Protein AF-A0A8B6C3E9-F1 (afdb_monomer_lite)

Sequence (114 aa):
SGRCPSDFFHYRELDLCLQFGPRIDASQRNNVLFCPGNELIRIDSQEKKKYIQEITADIEYMYNAPICIQGQNTGSGWKYNDESEMVYFDWAFGEPSGYASFLFMIRHSNYQWQ

InterPro domains:
  IPR016186 C-type lectin-like/link domain superfamily [G3DSA:3.10.100.10] (2-114)
  IPR016187 C-type lectin fold [SSF56436] (3-113)

Secondary structure (DSSP, 8-state):
-PPPPTT-EEETTTTEEE-B-PPPPTTTTT-------SS-B---SHHHHHHHHHHHHHHHHHH--PEEE--EE-SS-EE-TTSPBP----BPTT-S-TT--SEEE-GGGTT-B-

Radius of gyration: 13.51 Å; chains: 1; bounding box: 32×28×40 Å

Foldseek 3Di:
DDDAPPQWDQLPVVRDTWHWFAQDDPVCVVPDPTQPDLPAAEDQDPVVLVVVCVSCVVVCVVGVTWTWHAWADPVVAIAGSVRHGRNDAFAAVPPPDPHRGTWTFGVVSVGHID

Organism: Mytilus galloprovincialis (NCBI:txid29158)

pLDDT: mean 79.05, std 10.77, range [44.19, 94.25]

Structure (mmCIF, N/CA/C/O backbone):
data_AF-A0A8B6C3E9-F1
#
_entry.id   AF-A0A8B6C3E9-F1
#
loop_
_atom_site.group_PDB
_atom_site.id
_atom_site.type_symbol
_atom_site.label_atom_id
_atom_site.label_alt_id
_atom_site.label_comp_id
_atom_site.label_asym_id
_atom_site.label_entity_id
_atom_site.label_seq_id
_atom_site.pdbx_PDB_ins_code
_atom_site.Cartn_x
_atom_site.Cartn_y
_atom_site.Cartn_z
_atom_site.occupancy
_atom_site.B_iso_or_equiv
_atom_site.auth_seq_id
_atom_site.auth_comp_id
_atom_site.auth_asym_id
_atom_site.auth_atom_id
_atom_site.pdbx_PDB_model_num
ATOM 1 N N . SER A 1 1 ? -2.554 -6.796 -25.220 1.00 44.19 1 SER A N 1
ATOM 2 C CA . SER A 1 1 ? -1.508 -6.107 -24.441 1.00 44.19 1 SER A CA 1
ATOM 3 C C . SER A 1 1 ? -2.140 -4.930 -23.720 1.00 44.19 1 SER A C 1
ATOM 5 O O . SER A 1 1 ? -2.416 -3.918 -24.362 1.00 44.19 1 SER A O 1
ATOM 7 N N . GLY A 1 2 ? -2.458 -5.085 -22.434 1.00 54.47 2 GLY A N 1
ATOM 8 C CA . GLY A 1 2 ? -2.972 -3.984 -21.619 1.00 54.47 2 GLY A CA 1
ATOM 9 C C . GLY A 1 2 ? -1.848 -2.988 -21.364 1.00 54.47 2 GLY A C 1
ATOM 10 O O . GLY A 1 2 ? -0.786 -3.373 -20.887 1.00 54.47 2 GLY A O 1
ATOM 11 N N . ARG A 1 3 ? -2.023 -1.728 -21.766 1.00 77.25 3 ARG A N 1
ATOM 12 C CA . ARG A 1 3 ? -1.123 -0.664 -21.312 1.00 77.25 3 ARG A CA 1
ATOM 13 C C . ARG A 1 3 ? -1.576 -0.289 -19.912 1.00 77.25 3 ARG A C 1
ATOM 15 O O . ARG A 1 3 ? -2.752 0.020 -19.740 1.00 77.25 3 ARG A O 1
ATOM 22 N N . CYS A 1 4 ? -0.662 -0.316 -18.949 1.00 79.38 4 CYS A N 1
ATOM 23 C CA . CYS A 1 4 ? -0.939 0.276 -17.652 1.00 79.38 4 CYS A CA 1
ATOM 24 C C . CYS A 1 4 ? -1.280 1.766 -17.807 1.00 79.38 4 CYS A C 1
ATOM 26 O O . CYS A 1 4 ? -0.793 2.399 -18.757 1.00 79.38 4 CYS A O 1
ATOM 28 N N . PRO A 1 5 ? -2.109 2.325 -16.907 1.00 81.81 5 PRO A N 1
ATOM 29 C CA . PRO A 1 5 ? -2.327 3.764 -16.842 1.00 81.81 5 PRO A CA 1
ATOM 30 C C . PRO A 1 5 ? -1.001 4.533 -16.724 1.00 81.81 5 PRO A C 1
ATOM 32 O O . PRO A 1 5 ? 0.035 3.967 -16.362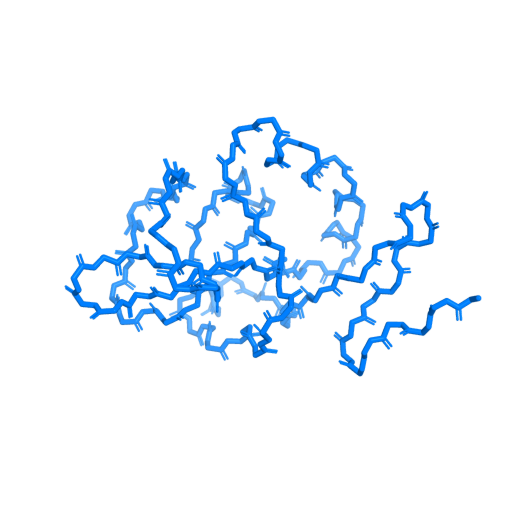 1.00 81.81 5 PRO A O 1
ATOM 35 N N . SER A 1 6 ? -1.030 5.834 -17.034 1.00 74.25 6 SER A N 1
ATOM 36 C CA . SER A 1 6 ? 0.126 6.713 -16.797 1.00 74.25 6 SER A CA 1
ATOM 37 C C . SER A 1 6 ? 0.582 6.589 -15.344 1.00 74.25 6 SER A C 1
ATOM 39 O O . SER A 1 6 ? -0.261 6.517 -14.457 1.00 74.25 6 SER A O 1
ATOM 41 N N . ASP A 1 7 ? 1.898 6.559 -15.122 1.00 76.00 7 ASP A N 1
ATOM 42 C CA . ASP A 1 7 ? 2.538 6.468 -13.798 1.00 76.00 7 ASP A CA 1
ATOM 43 C C . ASP A 1 7 ? 2.449 5.097 -13.099 1.00 76.00 7 ASP A C 1
ATOM 45 O O . ASP A 1 7 ? 2.891 4.944 -11.960 1.00 76.00 7 ASP A O 1
ATOM 49 N N . PHE A 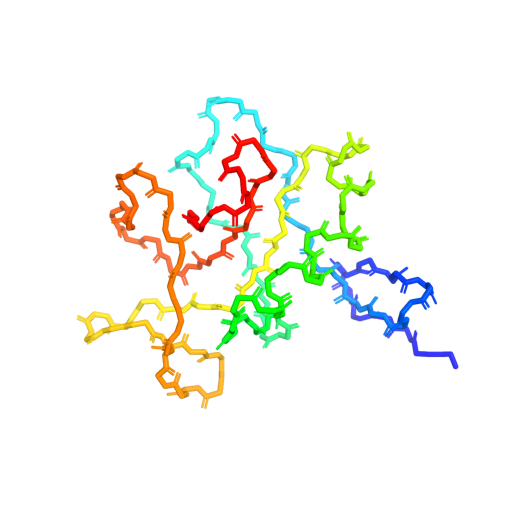1 8 ? 1.970 4.068 -13.807 1.00 78.88 8 PHE A N 1
ATOM 50 C CA . PHE A 1 8 ? 2.009 2.678 -13.354 1.00 78.88 8 PHE A CA 1
ATOM 51 C C . PHE A 1 8 ? 3.081 1.874 -14.100 1.00 78.88 8 PHE A C 1
ATOM 53 O O . PHE A 1 8 ? 3.220 1.934 -15.324 1.00 78.88 8 PHE A O 1
ATOM 60 N N . PHE A 1 9 ? 3.816 1.054 -13.356 1.00 78.94 9 PHE A N 1
ATOM 61 C CA . PHE A 1 9 ? 4.770 0.093 -13.889 1.00 78.94 9 PHE A CA 1
ATOM 62 C C . PHE A 1 9 ? 4.069 -1.230 -14.205 1.00 78.94 9 PHE A C 1
ATOM 64 O O . PHE A 1 9 ? 3.414 -1.816 -13.342 1.00 78.94 9 PHE A O 1
ATOM 71 N N . HIS A 1 10 ? 4.232 -1.727 -15.434 1.00 81.50 10 HIS A N 1
ATOM 72 C CA . HIS A 1 10 ? 3.708 -3.036 -15.824 1.00 81.50 10 HIS A CA 1
ATOM 73 C C . HIS A 1 10 ? 4.643 -4.152 -15.367 1.00 81.50 10 HIS A C 1
ATOM 75 O O . HIS A 1 10 ? 5.695 -4.389 -15.969 1.00 81.50 10 HIS A O 1
ATOM 81 N N . TYR A 1 11 ? 4.235 -4.873 -14.331 1.00 74.81 11 TYR A N 1
ATOM 82 C CA . TYR A 1 11 ? 4.894 -6.094 -13.903 1.00 74.81 11 TYR A CA 1
ATOM 83 C C . TYR A 1 11 ? 4.417 -7.272 -14.759 1.00 74.81 11 TYR A C 1
ATOM 85 O O . TYR A 1 11 ? 3.398 -7.912 -14.491 1.00 74.81 11 TYR A O 1
ATOM 93 N N . ARG A 1 12 ? 5.164 -7.518 -15.842 1.00 73.44 12 ARG A N 1
ATOM 94 C CA . ARG A 1 12 ? 4.790 -8.425 -16.940 1.00 73.44 12 ARG A CA 1
ATOM 95 C C . ARG A 1 12 ? 4.537 -9.866 -16.517 1.00 73.44 12 ARG A C 1
ATOM 97 O O . ARG A 1 12 ? 3.728 -10.527 -17.155 1.00 73.44 12 ARG A O 1
ATOM 104 N N . GLU A 1 13 ? 5.225 -10.349 -15.486 1.00 68.94 13 GLU A N 1
ATOM 105 C CA . GLU A 1 13 ? 5.098 -11.741 -15.034 1.00 68.94 13 GLU A CA 1
ATOM 106 C C . GLU A 1 13 ? 3.693 -12.057 -14.517 1.00 68.94 13 GLU A C 1
ATOM 108 O O . GLU A 1 13 ? 3.228 -13.183 -14.658 1.00 68.94 13 GLU A O 1
ATOM 113 N N . LEU A 1 14 ? 2.997 -11.052 -13.977 1.00 67.19 14 LEU A N 1
ATOM 114 C CA . LEU A 1 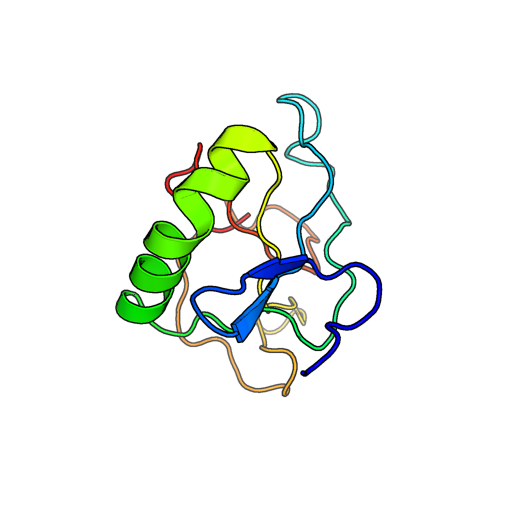14 ? 1.675 -11.209 -13.364 1.00 67.19 14 LEU A CA 1
ATOM 115 C C . LEU A 1 14 ? 0.593 -10.370 -14.039 1.00 67.19 14 LEU A C 1
ATOM 117 O O . LEU A 1 14 ? -0.538 -10.340 -13.567 1.00 67.19 14 LEU A O 1
ATOM 121 N N . ASP A 1 15 ? 0.953 -9.679 -15.120 1.00 75.69 15 ASP A N 1
ATOM 122 C CA . ASP A 1 15 ? 0.096 -8.721 -15.816 1.00 75.69 15 ASP A CA 1
ATOM 123 C C . ASP A 1 15 ? -0.505 -7.656 -14.872 1.00 75.69 15 ASP A C 1
ATOM 125 O O . ASP A 1 15 ? -1.669 -7.280 -14.984 1.00 75.69 15 ASP A O 1
ATOM 129 N N . LEU A 1 16 ? 0.300 -7.174 -13.914 1.00 77.88 16 LEU A N 1
ATOM 130 C CA . LEU A 1 16 ? -0.117 -6.193 -12.905 1.00 77.88 16 LEU A CA 1
ATOM 131 C C . LEU A 1 16 ? 0.408 -4.793 -13.219 1.00 77.88 16 LEU A C 1
ATOM 133 O O . LEU A 1 16 ? 1.544 -4.623 -13.660 1.00 77.88 16 LEU A O 1
ATOM 137 N N . CYS A 1 17 ? -0.400 -3.782 -12.913 1.00 81.19 17 CYS A N 1
ATOM 138 C CA . CYS A 1 17 ? 0.000 -2.382 -12.936 1.00 81.19 17 CYS A CA 1
ATOM 139 C C . CYS A 1 17 ? 0.258 -1.923 -11.503 1.00 81.19 17 CYS A C 1
ATOM 141 O O . CYS A 1 17 ? -0.658 -1.893 -10.685 1.00 81.19 17 CYS A O 1
ATOM 143 N N . LEU A 1 18 ? 1.509 -1.593 -11.193 1.00 83.44 18 LEU A N 1
ATOM 144 C CA . LEU A 1 18 ? 1.938 -1.190 -9.857 1.00 83.44 18 LEU A CA 1
ATOM 145 C C . LEU A 1 18 ? 2.261 0.300 -9.848 1.00 83.44 18 LEU A C 1
ATOM 147 O O . LEU A 1 18 ? 3.010 0.771 -10.704 1.00 83.44 18 LEU A O 1
ATOM 151 N N . GLN A 1 19 ? 1.738 1.028 -8.868 1.00 84.19 19 GLN A N 1
ATOM 152 C CA . GLN A 1 19 ? 2.126 2.412 -8.632 1.00 84.19 19 GLN A CA 1
ATOM 153 C C . GLN A 1 19 ? 3.149 2.468 -7.501 1.00 84.19 19 GLN A C 1
ATOM 155 O O . GLN A 1 19 ? 2.906 1.979 -6.394 1.00 84.19 19 GLN A O 1
ATOM 160 N N . PHE A 1 20 ? 4.294 3.074 -7.795 1.00 80.00 20 PHE A N 1
ATOM 161 C CA . PHE A 1 20 ? 5.350 3.313 -6.823 1.00 80.00 20 PHE A CA 1
ATOM 162 C C . PHE A 1 20 ? 5.330 4.777 -6.404 1.00 80.00 20 PHE A C 1
ATOM 164 O O . PHE A 1 20 ? 5.113 5.665 -7.231 1.00 80.00 20 PHE A O 1
ATOM 171 N N . GLY A 1 21 ? 5.579 5.025 -5.121 1.00 76.94 21 GLY A N 1
ATOM 172 C CA . GLY A 1 21 ? 5.877 6.372 -4.650 1.00 76.94 21 GLY A CA 1
ATOM 173 C C . GLY A 1 21 ? 7.261 6.841 -5.123 1.00 76.94 21 GLY A C 1
ATOM 174 O O . GLY A 1 21 ? 7.961 6.137 -5.858 1.00 76.94 21 GLY A O 1
ATOM 175 N N . PRO A 1 22 ? 7.710 8.025 -4.683 1.00 74.56 22 PRO A N 1
ATOM 176 C CA . PRO A 1 22 ? 9.049 8.488 -4.997 1.00 74.56 22 PRO A CA 1
ATOM 177 C C . PRO A 1 22 ? 10.054 7.616 -4.249 1.00 74.56 22 PRO A C 1
ATOM 179 O O . PRO A 1 22 ? 9.729 6.962 -3.256 1.00 74.56 22 PRO A O 1
ATOM 182 N N . ARG A 1 23 ? 11.320 7.676 -4.648 1.00 73.88 23 ARG A N 1
ATOM 183 C CA . ARG A 1 23 ? 12.373 7.179 -3.766 1.00 73.88 23 ARG A CA 1
ATOM 184 C C . ARG A 1 23 ? 12.296 7.940 -2.438 1.00 73.88 23 ARG A C 1
ATOM 186 O O . ARG A 1 23 ? 12.350 9.167 -2.444 1.00 73.88 23 ARG A O 1
ATOM 193 N N . ILE A 1 24 ? 12.149 7.213 -1.331 1.00 69.75 24 ILE A N 1
ATOM 194 C CA . ILE A 1 24 ? 12.090 7.806 0.007 1.00 69.75 24 ILE A CA 1
ATOM 195 C C . ILE A 1 24 ? 13.459 7.684 0.662 1.00 69.75 24 ILE A C 1
ATOM 197 O O . ILE A 1 24 ? 13.962 6.581 0.899 1.00 69.75 24 ILE A O 1
ATOM 201 N N . ASP A 1 25 ? 14.031 8.827 1.020 1.00 70.62 25 ASP A N 1
ATOM 202 C CA . ASP A 1 25 ? 15.205 8.882 1.880 1.00 70.62 25 ASP A CA 1
ATOM 203 C C . ASP A 1 25 ? 14.783 8.820 3.354 1.00 70.62 25 ASP A C 1
ATOM 205 O O . ASP A 1 25 ? 13.657 9.159 3.721 1.00 70.62 25 ASP A O 1
ATOM 209 N N . ALA A 1 26 ? 15.699 8.432 4.246 1.00 64.19 26 ALA A N 1
ATOM 210 C CA . ALA A 1 26 ? 15.398 8.279 5.671 1.00 64.19 26 ALA A CA 1
ATOM 211 C C . ALA A 1 26 ? 14.746 9.523 6.313 1.00 64.19 26 ALA A C 1
ATOM 213 O O . ALA A 1 26 ? 13.966 9.363 7.250 1.00 64.19 26 ALA A O 1
ATOM 214 N N . SER A 1 27 ? 15.051 10.721 5.801 1.00 63.84 27 SER A N 1
ATOM 215 C CA . SER A 1 27 ? 14.516 12.020 6.231 1.00 63.84 27 SER A CA 1
ATOM 216 C C . SER A 1 27 ? 13.112 12.338 5.703 1.00 63.84 27 SER A C 1
ATOM 218 O O . SER A 1 27 ? 12.456 13.228 6.238 1.00 63.84 27 SER A O 1
ATOM 220 N N . GLN A 1 28 ? 12.647 11.643 4.664 1.00 62.25 28 GLN A N 1
ATOM 221 C CA . GLN A 1 28 ? 11.381 11.920 3.983 1.00 62.25 28 GLN A CA 1
ATOM 222 C C . GLN A 1 28 ? 10.242 10.999 4.421 1.00 62.25 28 GLN A C 1
ATOM 224 O O . GLN A 1 28 ? 9.098 11.292 4.096 1.00 62.25 28 GLN A O 1
ATOM 229 N N . ARG A 1 29 ? 10.529 9.945 5.199 1.00 60.44 29 ARG A N 1
ATOM 230 C CA . ARG A 1 29 ? 9.557 8.915 5.617 1.00 60.44 29 ARG A CA 1
ATOM 231 C C . ARG A 1 29 ? 8.246 9.457 6.197 1.00 60.44 29 ARG A C 1
ATOM 233 O O . ARG A 1 29 ? 7.204 8.887 5.923 1.00 60.44 29 ARG A O 1
ATOM 240 N N . ASN A 1 30 ? 8.280 10.592 6.893 1.00 56.41 30 ASN A N 1
ATOM 241 C CA . ASN A 1 30 ? 7.099 11.151 7.563 1.00 56.41 30 ASN A CA 1
ATOM 242 C C . ASN A 1 30 ? 6.367 12.236 6.744 1.00 56.41 30 ASN A C 1
ATOM 244 O O . ASN A 1 30 ? 5.430 12.845 7.247 1.00 56.41 30 ASN A O 1
ATOM 248 N N . ASN A 1 31 ? 6.817 12.541 5.519 1.00 51.72 31 ASN A N 1
ATOM 249 C CA . ASN A 1 31 ? 6.353 13.701 4.736 1.00 51.72 31 ASN A CA 1
ATOM 250 C C . ASN A 1 31 ? 5.746 13.333 3.368 1.00 51.72 31 ASN A C 1
ATOM 252 O O . ASN A 1 31 ? 5.643 14.181 2.480 1.00 51.72 31 ASN A O 1
ATOM 256 N N . VAL A 1 32 ? 5.352 12.079 3.160 1.00 55.78 32 VAL A N 1
ATOM 257 C CA . VAL A 1 32 ? 5.029 11.562 1.823 1.00 55.78 32 VAL A CA 1
ATOM 258 C C . VAL A 1 32 ? 3.510 11.556 1.573 1.00 55.78 32 VAL A C 1
ATOM 260 O O . VAL A 1 32 ? 2.827 10.554 1.738 1.00 55.78 32 VAL A O 1
ATOM 263 N N . LEU A 1 33 ? 2.970 12.697 1.126 1.00 58.75 33 LEU A N 1
ATOM 264 C CA . LEU A 1 33 ? 1.687 12.791 0.402 1.00 58.75 33 LEU A CA 1
ATOM 265 C C . LEU A 1 33 ? 1.923 12.342 -1.050 1.00 58.75 33 LEU A C 1
ATOM 267 O O . LEU A 1 33 ? 2.330 13.167 -1.866 1.00 58.75 33 LEU A O 1
ATOM 271 N N . PHE A 1 34 ? 1.795 11.047 -1.374 1.00 65.75 34 PHE A N 1
ATOM 272 C CA . PHE A 1 34 ? 2.442 10.568 -2.616 1.00 65.75 34 PHE A CA 1
ATOM 273 C C . PHE A 1 34 ? 1.849 9.343 -3.312 1.00 65.75 34 PHE A C 1
ATOM 275 O O . PHE A 1 34 ? 2.463 8.824 -4.239 1.00 65.75 34 PHE A O 1
ATOM 282 N N . CYS A 1 35 ? 0.646 8.912 -2.948 1.00 73.06 35 CYS A N 1
ATOM 283 C CA . CYS A 1 35 ? -0.038 7.836 -3.667 1.00 73.06 35 CYS A CA 1
ATOM 284 C C . CYS A 1 35 ? -1.320 8.350 -4.336 1.00 73.06 35 CYS A C 1
ATOM 286 O O . CYS A 1 35 ? -2.417 8.080 -3.847 1.00 73.06 35 CYS A O 1
ATOM 288 N N . PRO A 1 36 ? -1.213 9.132 -5.431 1.00 62.50 36 PRO A N 1
ATOM 289 C CA . PRO A 1 36 ? -2.379 9.571 -6.180 1.00 62.50 36 PRO A CA 1
ATOM 290 C C . PRO A 1 36 ? -2.879 8.422 -7.062 1.00 62.50 36 PRO A C 1
ATOM 292 O O . PRO A 1 36 ? -2.307 8.161 -8.116 1.00 62.50 36 PRO A O 1
ATOM 295 N N . GLY A 1 37 ? -3.945 7.732 -6.662 1.00 64.31 37 GLY A N 1
ATOM 296 C CA . GLY A 1 37 ? -4.489 6.672 -7.507 1.00 64.31 37 GLY A CA 1
ATOM 297 C C . GLY A 1 37 ? -5.754 6.012 -6.979 1.00 64.31 37 GLY A C 1
ATOM 298 O O . GLY A 1 37 ? -5.838 5.584 -5.831 1.00 64.31 37 GLY A O 1
ATOM 299 N N . ASN A 1 38 ? -6.738 5.877 -7.862 1.00 64.19 38 ASN A N 1
ATOM 300 C CA . ASN A 1 38 ? -8.012 5.210 -7.596 1.00 64.19 38 ASN A CA 1
ATOM 301 C C . ASN A 1 38 ? -7.885 3.684 -7.782 1.00 64.19 38 ASN A C 1
ATOM 303 O O . ASN A 1 38 ? -8.691 2.924 -7.253 1.00 64.19 38 ASN A O 1
ATOM 307 N N . GLU A 1 39 ? -6.863 3.232 -8.514 1.00 76.25 39 GLU A N 1
ATOM 308 C CA . GLU A 1 39 ? -6.640 1.830 -8.903 1.00 76.25 39 GLU A CA 1
ATOM 309 C C . GLU A 1 39 ? -5.462 1.192 -8.146 1.00 76.25 39 GLU A C 1
ATOM 311 O O . GLU A 1 39 ? -4.771 0.310 -8.651 1.00 76.25 39 GLU A O 1
ATOM 316 N N . LEU A 1 40 ? -5.211 1.647 -6.916 1.00 84.75 40 LEU A N 1
ATOM 317 C CA . LEU A 1 40 ? -4.166 1.080 -6.065 1.00 84.75 40 LEU A CA 1
ATOM 318 C C . LEU A 1 40 ? -4.481 -0.363 -5.655 1.00 84.75 40 LEU A C 1
ATOM 320 O O . LEU A 1 40 ? -5.615 -0.841 -5.751 1.00 84.75 40 LEU A O 1
ATOM 324 N N . ILE A 1 41 ? -3.469 -1.056 -5.140 1.00 87.62 41 ILE A N 1
ATOM 325 C CA . ILE A 1 41 ? -3.593 -2.447 -4.704 1.00 87.62 41 ILE A CA 1
ATOM 326 C C . ILE A 1 41 ? -4.410 -2.509 -3.411 1.00 87.62 41 ILE A C 1
ATOM 328 O O . ILE A 1 41 ? -4.024 -1.949 -2.387 1.00 87.62 41 ILE A O 1
ATOM 332 N N . ARG A 1 42 ? -5.531 -3.233 -3.435 1.00 89.94 42 ARG A N 1
ATOM 333 C CA . ARG A 1 42 ? -6.323 -3.548 -2.239 1.00 89.94 42 ARG A CA 1
ATOM 334 C C . ARG A 1 42 ? -5.689 -4.701 -1.470 1.00 89.94 42 ARG A C 1
ATOM 336 O O . ARG A 1 42 ? -5.702 -5.823 -1.974 1.00 89.94 42 ARG A O 1
ATOM 343 N N . ILE A 1 43 ? -5.228 -4.458 -0.243 1.00 91.31 43 ILE A N 1
ATOM 344 C CA . ILE A 1 43 ? -4.757 -5.503 0.679 1.00 91.31 43 ILE A CA 1
ATOM 345 C C . ILE A 1 43 ? -5.807 -5.733 1.769 1.00 91.31 43 ILE A C 1
ATOM 347 O O . ILE A 1 43 ? -6.086 -4.859 2.584 1.00 91.31 43 ILE A O 1
ATOM 351 N N . ASP A 1 44 ? -6.401 -6.920 1.760 1.00 93.56 44 ASP A N 1
ATOM 352 C CA . ASP A 1 44 ? -7.530 -7.331 2.606 1.00 93.56 44 ASP A CA 1
ATOM 353 C C . ASP A 1 44 ? -7.275 -8.646 3.356 1.00 93.56 44 ASP A C 1
ATOM 355 O O . ASP A 1 44 ? -8.161 -9.166 4.028 1.00 93.56 44 ASP A O 1
ATOM 359 N N . SER A 1 45 ? -6.063 -9.189 3.249 1.00 93.69 45 SER A N 1
ATOM 360 C CA . SER A 1 45 ? -5.651 -10.429 3.901 1.00 93.69 45 SER A CA 1
ATOM 361 C C . SER A 1 45 ? -4.134 -10.497 4.043 1.00 93.69 45 SER A C 1
ATOM 363 O O . SER A 1 45 ? -3.383 -9.895 3.265 1.00 93.69 45 SER A O 1
ATOM 365 N N . GLN A 1 46 ? -3.678 -11.295 5.010 1.00 92.81 46 GLN A N 1
ATOM 366 C CA . GLN A 1 46 ? -2.262 -11.600 5.174 1.00 92.81 46 GLN A CA 1
ATOM 367 C C . GLN A 1 46 ? -1.712 -12.384 3.973 1.00 92.81 46 GLN A C 1
ATOM 369 O O . GLN A 1 46 ? -0.578 -12.125 3.566 1.00 92.81 46 GLN A O 1
ATOM 374 N N . GLU A 1 47 ? -2.487 -13.301 3.372 1.00 91.56 47 GLU A N 1
ATOM 375 C CA . GLU A 1 47 ? -2.028 -14.025 2.180 1.00 91.56 47 GLU A CA 1
ATOM 376 C C . GLU A 1 47 ? -1.780 -13.073 1.012 1.00 91.56 47 GLU A C 1
ATOM 378 O O . GLU A 1 47 ? -0.725 -13.146 0.381 1.00 91.56 47 GLU A O 1
ATOM 383 N N . LYS A 1 48 ? -2.703 -12.135 0.755 1.00 89.12 48 LYS A N 1
ATOM 384 C CA . LYS A 1 48 ? -2.511 -11.149 -0.310 1.00 89.12 48 LYS A CA 1
ATOM 385 C C . LYS A 1 48 ? -1.325 -10.237 -0.011 1.00 89.12 48 LYS A C 1
ATOM 387 O O . LYS A 1 48 ? -0.538 -9.983 -0.916 1.00 89.12 48 LYS A O 1
ATOM 392 N N . LYS A 1 49 ? -1.144 -9.793 1.242 1.00 90.12 49 LYS A N 1
ATOM 393 C CA . LYS A 1 49 ? 0.051 -9.027 1.634 1.00 90.12 49 LYS A CA 1
ATOM 394 C C . LYS A 1 49 ? 1.317 -9.796 1.264 1.00 90.12 49 LYS A C 1
ATOM 396 O O . LYS A 1 49 ? 2.158 -9.260 0.551 1.00 90.12 49 LYS A O 1
ATOM 401 N N . LYS A 1 50 ? 1.427 -11.052 1.701 1.00 90.62 50 LYS A N 1
ATOM 402 C CA . LYS A 1 50 ? 2.594 -11.901 1.437 1.00 90.62 50 LYS A CA 1
ATOM 403 C C . LYS A 1 50 ? 2.851 -12.077 -0.058 1.00 90.62 50 LYS A C 1
ATOM 405 O O . LYS A 1 50 ? 3.985 -11.931 -0.497 1.00 90.62 50 LYS A O 1
ATOM 410 N N . TYR A 1 51 ? 1.800 -12.315 -0.836 1.00 87.56 51 TYR A N 1
ATOM 411 C CA . TYR A 1 51 ? 1.915 -12.409 -2.285 1.00 87.56 51 TYR A CA 1
ATOM 412 C C . TYR A 1 51 ? 2.466 -11.117 -2.901 1.00 87.56 51 TYR A C 1
ATOM 414 O O . TYR A 1 51 ? 3.419 -11.174 -3.670 1.00 87.56 51 TYR A O 1
ATOM 422 N N . ILE A 1 52 ? 1.933 -9.949 -2.518 1.00 86.38 52 ILE A N 1
ATOM 423 C CA . ILE A 1 52 ? 2.448 -8.659 -2.998 1.00 86.38 52 ILE A CA 1
ATOM 424 C C . ILE A 1 52 ? 3.918 -8.482 -2.602 1.00 86.38 52 ILE A C 1
ATOM 426 O O . ILE A 1 52 ? 4.726 -8.150 -3.460 1.00 86.38 52 ILE A O 1
ATOM 430 N N . GLN A 1 53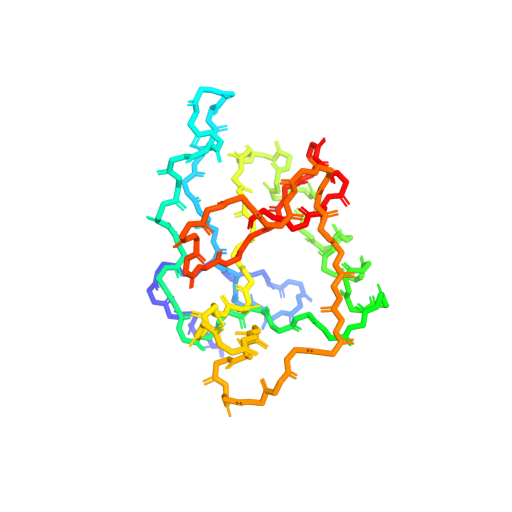 ? 4.286 -8.777 -1.351 1.00 87.81 53 GLN A N 1
ATOM 431 C CA . GLN A 1 53 ? 5.676 -8.700 -0.887 1.00 87.81 53 GLN A CA 1
ATOM 432 C C . GLN A 1 53 ? 6.631 -9.505 -1.774 1.00 87.81 53 GLN A C 1
ATOM 434 O O . GLN A 1 53 ? 7.681 -8.992 -2.155 1.00 87.81 53 GLN A O 1
ATOM 439 N N . GLU A 1 54 ? 6.273 -10.750 -2.096 1.00 86.94 54 GLU A N 1
ATOM 440 C CA . GLU A 1 54 ? 7.104 -11.657 -2.893 1.00 86.94 54 GLU A CA 1
ATOM 441 C C . GLU A 1 54 ? 7.346 -11.108 -4.304 1.00 86.94 54 GLU A C 1
ATOM 443 O O . GLU A 1 54 ? 8.480 -11.113 -4.779 1.00 86.94 54 GLU A O 1
ATOM 448 N N . ILE A 1 55 ? 6.313 -10.561 -4.946 1.00 82.81 55 ILE A N 1
ATOM 449 C CA . ILE A 1 55 ? 6.379 -10.126 -6.351 1.00 82.81 55 ILE A CA 1
ATOM 450 C C . ILE A 1 55 ? 7.022 -8.741 -6.507 1.00 82.81 55 ILE A C 1
ATOM 452 O O . ILE A 1 55 ? 7.530 -8.392 -7.570 1.00 82.81 55 ILE A O 1
ATOM 456 N N . THR A 1 56 ? 7.005 -7.925 -5.449 1.00 79.75 56 THR A N 1
ATOM 457 C CA . THR A 1 56 ? 7.571 -6.570 -5.468 1.00 79.75 56 THR A CA 1
ATOM 458 C C . THR A 1 56 ? 8.939 -6.472 -4.801 1.00 79.75 56 THR A C 1
ATOM 460 O O . THR A 1 56 ? 9.541 -5.398 -4.822 1.00 79.75 56 THR A O 1
ATOM 463 N N . ALA A 1 57 ? 9.445 -7.555 -4.201 1.00 82.19 57 ALA A N 1
ATOM 464 C CA . ALA A 1 57 ? 10.707 -7.566 -3.460 1.00 82.19 57 ALA A CA 1
ATOM 465 C C . ALA A 1 57 ? 11.894 -7.046 -4.283 1.00 82.19 57 ALA A C 1
ATOM 467 O O . ALA A 1 57 ? 12.674 -6.226 -3.787 1.00 82.19 57 ALA A O 1
ATOM 468 N N . ASP A 1 58 ? 11.992 -7.474 -5.542 1.00 75.81 58 ASP A N 1
ATOM 469 C CA . ASP A 1 58 ? 13.070 -7.071 -6.448 1.00 75.81 58 ASP A CA 1
ATOM 470 C C . ASP A 1 58 ? 12.933 -5.613 -6.893 1.00 75.81 58 ASP A C 1
ATOM 472 O O . ASP A 1 58 ? 13.927 -4.893 -7.003 1.00 75.81 58 ASP A O 1
ATOM 476 N N . ILE A 1 59 ? 11.702 -5.141 -7.101 1.00 71.69 59 ILE A N 1
ATOM 477 C CA . ILE A 1 59 ? 11.448 -3.762 -7.526 1.00 71.69 59 ILE A CA 1
ATOM 478 C C . ILE A 1 59 ? 11.773 -2.797 -6.384 1.00 71.69 59 ILE A C 1
ATOM 480 O O . ILE A 1 59 ? 12.529 -1.846 -6.577 1.00 71.69 59 ILE A O 1
ATOM 484 N N . GLU A 1 60 ? 11.291 -3.067 -5.170 1.00 72.50 60 GLU A N 1
ATOM 485 C CA . GLU A 1 60 ? 11.655 -2.248 -4.012 1.00 72.50 60 GLU A CA 1
ATOM 486 C C . GLU A 1 60 ? 13.165 -2.267 -3.750 1.00 72.50 60 GLU A C 1
ATOM 488 O O . GLU A 1 60 ? 13.738 -1.230 -3.416 1.00 72.50 60 GLU A O 1
ATOM 493 N N . TYR A 1 61 ? 13.832 -3.413 -3.940 1.00 75.38 61 TYR A N 1
ATOM 494 C CA . TYR A 1 61 ? 15.288 -3.501 -3.806 1.00 75.38 61 TYR A CA 1
ATOM 495 C C . TYR A 1 61 ? 16.019 -2.582 -4.787 1.00 75.38 61 TYR A C 1
ATOM 497 O O . TYR A 1 61 ? 16.948 -1.876 -4.397 1.00 75.38 61 TYR A O 1
ATOM 505 N N . MET A 1 62 ? 15.605 -2.590 -6.055 1.00 73.00 62 MET A N 1
ATOM 506 C CA . MET A 1 62 ? 16.264 -1.817 -7.105 1.00 73.00 62 MET A CA 1
ATOM 507 C C . MET A 1 62 ? 15.992 -0.314 -6.997 1.00 73.00 62 MET A C 1
ATOM 509 O O . MET A 1 62 ? 16.888 0.486 -7.267 1.00 73.00 62 MET A O 1
ATOM 513 N N . TYR A 1 63 ? 14.777 0.079 -6.610 1.00 73.00 63 TYR A N 1
ATOM 514 C CA . TYR A 1 63 ? 14.332 1.473 -6.697 1.00 73.00 63 TYR A CA 1
ATOM 515 C C . TYR A 1 63 ? 14.220 2.190 -5.348 1.00 73.00 63 TYR A C 1
ATOM 517 O O . TYR A 1 63 ? 14.128 3.419 -5.331 1.00 73.00 63 TYR A O 1
ATOM 525 N N . ASN A 1 64 ? 14.269 1.464 -4.222 1.00 76.50 64 ASN A N 1
ATOM 526 C CA . ASN A 1 64 ? 14.047 2.006 -2.876 1.00 76.50 64 ASN A CA 1
ATOM 527 C C . ASN A 1 64 ? 12.792 2.905 -2.821 1.00 76.50 64 ASN A C 1
ATOM 529 O O . ASN A 1 64 ? 12.807 4.007 -2.264 1.00 76.50 64 ASN A O 1
ATOM 533 N N . ALA A 1 65 ? 11.733 2.449 -3.488 1.00 78.06 65 ALA A N 1
ATOM 534 C CA . ALA A 1 65 ? 10.472 3.153 -3.641 1.00 78.06 65 ALA A CA 1
ATOM 535 C C . ALA A 1 65 ? 9.369 2.364 -2.923 1.00 78.06 65 ALA A C 1
ATOM 537 O O . ALA A 1 65 ? 9.344 1.139 -3.048 1.00 78.06 65 ALA A O 1
ATOM 538 N N . PRO A 1 66 ? 8.475 3.033 -2.177 1.00 82.44 66 PRO A N 1
ATOM 539 C CA . PRO A 1 66 ? 7.359 2.379 -1.515 1.00 82.44 66 PRO A CA 1
ATOM 540 C C . PRO A 1 66 ? 6.325 1.915 -2.545 1.00 82.44 66 PRO A C 1
ATOM 542 O O . PRO A 1 66 ? 6.195 2.500 -3.627 1.00 82.44 66 PRO A O 1
ATOM 545 N N . ILE A 1 67 ? 5.532 0.916 -2.177 1.00 85.25 67 ILE A N 1
ATOM 546 C CA . ILE A 1 67 ? 4.385 0.472 -2.976 1.00 85.25 67 ILE A CA 1
ATOM 547 C C . ILE A 1 67 ? 3.132 1.154 -2.453 1.00 85.25 67 ILE A C 1
ATOM 549 O O . ILE A 1 67 ? 2.791 1.006 -1.279 1.00 85.25 67 ILE A O 1
ATOM 553 N N . CYS A 1 68 ? 2.421 1.854 -3.329 1.00 86.62 68 CYS A N 1
ATOM 554 C CA . CYS A 1 68 ? 1.150 2.472 -2.984 1.00 86.62 68 CYS A CA 1
ATOM 555 C C . CYS A 1 68 ? 0.033 1.423 -2.884 1.00 86.62 68 CYS A C 1
ATOM 557 O O . CYS A 1 68 ? -0.141 0.591 -3.781 1.00 86.62 68 CYS A O 1
ATOM 559 N N . ILE A 1 69 ? -0.748 1.477 -1.804 1.00 88.75 69 ILE A N 1
ATOM 560 C CA . ILE A 1 69 ? -1.877 0.571 -1.556 1.00 88.75 69 ILE A CA 1
ATOM 561 C C . ILE A 1 69 ? -3.150 1.371 -1.271 1.00 88.75 69 ILE A C 1
ATOM 563 O O . ILE A 1 69 ? -3.104 2.556 -0.948 1.00 88.75 69 ILE A O 1
ATOM 567 N N . GLN A 1 70 ? -4.308 0.730 -1.415 1.00 89.00 70 GLN A N 1
ATOM 568 C CA . GLN A 1 70 ? -5.579 1.371 -1.092 1.00 89.00 70 GLN A CA 1
ATOM 569 C C . GLN A 1 70 ? -5.719 1.593 0.409 1.00 89.00 70 GLN A C 1
ATOM 571 O O . GLN A 1 70 ? -5.465 0.687 1.203 1.00 89.00 70 GLN A O 1
ATOM 576 N N . GLY A 1 71 ? -6.229 2.766 0.760 1.00 87.31 71 GLY A N 1
ATOM 577 C CA . GLY A 1 71 ? -6.659 3.091 2.105 1.00 87.31 71 GLY A CA 1
ATOM 578 C C . GLY A 1 71 ? -6.750 4.591 2.289 1.00 87.31 71 GLY A C 1
ATOM 579 O O . GLY A 1 71 ? -5.774 5.308 2.079 1.00 87.31 71 GLY A O 1
ATOM 580 N N . GLN A 1 72 ? -7.926 5.052 2.693 1.00 85.56 72 GLN A N 1
ATOM 581 C CA . GLN A 1 72 ? -8.179 6.450 2.999 1.00 85.56 72 GLN A CA 1
ATOM 582 C C . GLN A 1 72 ? -8.811 6.573 4.382 1.00 85.56 72 GLN A C 1
ATOM 584 O O . GLN A 1 72 ? -9.816 5.922 4.680 1.00 85.56 72 GLN A O 1
ATOM 589 N N . ASN A 1 73 ? -8.240 7.437 5.221 1.00 85.19 73 ASN A N 1
ATOM 590 C CA . ASN A 1 73 ? -8.831 7.784 6.504 1.00 85.19 73 ASN A CA 1
ATOM 591 C C . ASN A 1 73 ? -9.980 8.783 6.298 1.00 85.19 73 ASN A C 1
ATOM 593 O O . ASN A 1 73 ? -9.790 9.873 5.760 1.00 85.19 73 ASN A O 1
ATOM 597 N N . THR A 1 74 ? -11.176 8.411 6.745 1.00 83.31 74 THR A N 1
ATOM 598 C CA . THR A 1 74 ? -12.406 9.213 6.629 1.00 83.31 74 THR A CA 1
ATOM 599 C C . THR A 1 74 ? -12.795 9.921 7.930 1.00 83.31 74 THR A C 1
ATOM 601 O O . THR A 1 74 ? -13.861 10.525 8.020 1.00 83.31 74 THR A O 1
ATOM 604 N N . GLY A 1 75 ? -11.962 9.832 8.969 1.00 81.56 75 GLY A N 1
ATOM 605 C CA . GLY A 1 75 ? -12.259 10.310 10.322 1.00 81.56 75 GLY A CA 1
ATOM 606 C C . GLY A 1 75 ? -13.118 9.343 11.146 1.00 81.56 75 GLY A C 1
ATOM 607 O O . GLY A 1 75 ? -12.964 9.294 12.363 1.00 81.56 75 GLY A O 1
ATOM 608 N N . SER A 1 76 ? -13.963 8.525 10.508 1.00 84.50 76 SER A N 1
ATOM 609 C CA . SER A 1 76 ? -14.697 7.423 11.155 1.00 84.50 76 SER A CA 1
ATOM 610 C C . SER A 1 76 ? -13.999 6.065 11.050 1.00 84.50 76 SER A C 1
ATOM 612 O O . SER A 1 76 ? -14.451 5.097 11.655 1.00 84.50 76 SER A O 1
ATOM 614 N N . GLY A 1 77 ? -12.920 5.980 10.274 1.00 87.12 77 GLY A N 1
ATOM 615 C CA . GLY A 1 77 ? -12.225 4.734 9.977 1.00 87.12 77 GLY A CA 1
ATOM 616 C C . GLY A 1 77 ? -11.495 4.793 8.641 1.00 87.12 77 GLY A C 1
ATOM 617 O O . GLY A 1 77 ? -11.500 5.821 7.953 1.00 87.12 77 GLY A O 1
ATOM 618 N N . TRP A 1 78 ? -10.874 3.674 8.285 1.00 88.44 78 TRP A N 1
ATOM 619 C CA . TRP A 1 78 ? -10.151 3.502 7.031 1.00 88.44 78 TRP A CA 1
ATOM 620 C C . TRP A 1 78 ? -11.007 2.747 6.019 1.00 88.44 78 TRP A C 1
ATOM 622 O O . TRP A 1 78 ? -11.565 1.697 6.338 1.00 88.44 78 TRP A O 1
ATOM 632 N N . LYS A 1 79 ? -11.077 3.264 4.792 1.00 90.31 79 LYS A N 1
ATOM 633 C CA . LYS A 1 79 ? -11.857 2.677 3.698 1.00 90.31 79 LYS A CA 1
ATOM 634 C C . LYS A 1 79 ? -10.997 2.381 2.481 1.00 90.31 79 LYS A C 1
ATOM 636 O O . LYS A 1 79 ? -10.021 3.082 2.219 1.00 90.31 79 LYS A O 1
ATOM 641 N N . TYR A 1 80 ? -11.391 1.355 1.737 1.00 89.94 80 TYR A N 1
ATOM 642 C CA . TYR A 1 80 ? -10.893 1.106 0.390 1.00 89.94 80 TYR A CA 1
ATOM 643 C C . TYR A 1 80 ? -11.480 2.121 -0.602 1.00 89.94 80 TYR A C 1
ATOM 645 O O . TYR A 1 80 ? -12.426 2.848 -0.295 1.00 89.94 80 TYR A O 1
ATOM 653 N N . ASN A 1 81 ? -10.939 2.146 -1.820 1.00 86.50 81 ASN A N 1
ATOM 654 C CA . ASN A 1 81 ? -11.360 3.097 -2.856 1.00 86.50 81 ASN A CA 1
ATOM 655 C C . ASN A 1 81 ? -12.796 2.854 -3.362 1.00 86.50 81 ASN A C 1
ATOM 657 O O . ASN A 1 81 ? -13.381 3.735 -3.982 1.00 86.50 81 ASN A O 1
ATOM 661 N N . ASP A 1 82 ? -13.358 1.671 -3.100 1.00 88.75 82 ASP A N 1
ATOM 662 C CA . ASP A 1 82 ? -14.760 1.318 -3.363 1.00 88.75 82 ASP A CA 1
ATOM 663 C C . ASP A 1 82 ? -15.704 1.673 -2.194 1.00 88.75 82 ASP A C 1
ATOM 665 O O . ASP A 1 82 ? -16.841 1.209 -2.154 1.00 88.75 82 ASP A O 1
ATOM 669 N N . GLU A 1 83 ? -15.220 2.465 -1.230 1.00 90.00 83 GLU A N 1
ATOM 670 C CA . GLU A 1 83 ? -15.905 2.887 -0.001 1.00 90.00 83 GLU A CA 1
ATOM 671 C C . GLU A 1 83 ? -16.210 1.766 1.006 1.00 90.00 83 GLU A C 1
ATOM 673 O O . GLU A 1 83 ? -16.773 2.039 2.076 1.00 90.00 83 GLU A O 1
ATOM 678 N N . SER A 1 84 ? -15.817 0.519 0.720 1.00 93.50 84 SER A N 1
ATOM 679 C CA . SER A 1 84 ? -15.925 -0.567 1.692 1.00 93.50 84 SER A CA 1
ATOM 680 C C . SER A 1 84 ? -14.928 -0.379 2.840 1.00 93.50 84 SER A C 1
ATOM 682 O O . SER A 1 84 ? -13.828 0.148 2.663 1.00 93.50 84 SER A O 1
ATOM 684 N N . GLU A 1 85 ? -15.325 -0.797 4.042 1.00 94.25 85 GLU A N 1
ATOM 685 C CA . GLU A 1 85 ? -14.475 -0.714 5.232 1.00 94.25 85 GLU A CA 1
ATOM 686 C C . GLU A 1 85 ? -13.225 -1.588 5.071 1.00 94.25 85 GLU A C 1
ATOM 688 O O . GLU A 1 85 ? -13.294 -2.722 4.580 1.00 94.25 85 GLU A O 1
ATOM 693 N N . MET A 1 86 ? -12.080 -1.078 5.526 1.00 93.25 86 MET A N 1
ATOM 694 C CA . MET A 1 86 ? -10.871 -1.888 5.622 1.00 93.25 86 MET A CA 1
ATOM 695 C C . MET A 1 86 ? -11.017 -2.918 6.742 1.00 93.25 86 MET A C 1
ATOM 697 O O . MET A 1 86 ? -11.342 -2.588 7.880 1.00 93.25 86 MET A O 1
ATOM 701 N N . VAL A 1 87 ? -10.773 -4.186 6.408 1.00 93.88 87 VAL A N 1
ATOM 702 C CA . VAL A 1 87 ? -10.945 -5.330 7.327 1.00 93.88 87 VAL A CA 1
ATOM 703 C C . VAL A 1 87 ? -9.624 -5.933 7.793 1.00 93.88 87 VAL A C 1
ATOM 705 O O . VAL A 1 87 ? -9.597 -6.761 8.699 1.00 93.88 87 VAL A O 1
ATOM 708 N N . TYR A 1 88 ? -8.524 -5.526 7.170 1.00 93.19 88 TYR A N 1
ATOM 709 C CA . TYR A 1 88 ? -7.179 -5.986 7.469 1.00 93.19 88 TYR A CA 1
ATOM 710 C C . TYR A 1 88 ? -6.302 -4.773 7.740 1.00 93.19 88 TYR A C 1
ATOM 712 O O . TYR A 1 88 ? -6.459 -3.748 7.082 1.00 93.19 88 TYR A O 1
ATOM 720 N N . PHE A 1 89 ? -5.403 -4.901 8.710 1.00 91.75 89 PHE A N 1
ATOM 721 C CA . PHE A 1 89 ? -4.487 -3.850 9.127 1.00 91.75 89 PHE A CA 1
ATOM 722 C C . PHE A 1 89 ? -3.153 -4.476 9.515 1.00 91.75 89 PHE A C 1
ATOM 724 O O . PHE A 1 89 ? -3.124 -5.457 10.258 1.00 91.75 89 PHE A O 1
ATOM 731 N N . ASP A 1 90 ? -2.057 -3.892 9.041 1.00 92.19 90 ASP A N 1
ATOM 73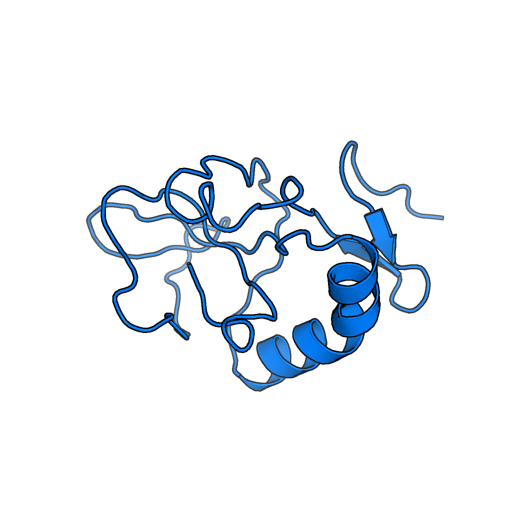2 C CA . ASP A 1 90 ? -0.704 -4.316 9.404 1.00 92.19 90 ASP A CA 1
ATOM 733 C C . ASP A 1 90 ? 0.217 -3.104 9.546 1.00 92.19 90 ASP A C 1
ATOM 735 O O . ASP A 1 90 ? 1.162 -2.908 8.785 1.00 92.19 90 ASP A O 1
ATOM 739 N N . TRP A 1 91 ? -0.135 -2.238 10.493 1.00 88.94 91 TRP A N 1
ATOM 740 C CA . TRP A 1 91 ? 0.554 -0.980 10.761 1.00 88.94 91 TRP A CA 1
ATOM 741 C C . TRP A 1 91 ? 1.987 -1.188 11.236 1.00 88.94 91 TRP A C 1
ATOM 743 O O . TRP A 1 91 ? 2.280 -2.092 12.025 1.00 88.94 91 TRP A O 1
ATOM 753 N N . ALA A 1 92 ? 2.880 -0.301 10.802 1.00 87.06 92 ALA A N 1
ATOM 754 C CA . ALA A 1 92 ? 4.196 -0.196 11.406 1.00 87.06 92 ALA A CA 1
ATOM 755 C C . ALA A 1 92 ? 4.072 0.313 12.853 1.00 87.06 92 ALA A C 1
ATOM 757 O O . ALA A 1 92 ? 3.084 0.937 13.243 1.00 87.06 92 ALA A O 1
ATOM 758 N N . PHE A 1 93 ? 5.083 0.047 13.682 1.00 84.62 93 PHE A N 1
ATOM 759 C CA . PHE A 1 93 ? 5.082 0.537 15.059 1.00 84.62 93 PHE A CA 1
ATOM 760 C C . PHE A 1 93 ? 4.988 2.072 15.098 1.00 84.62 93 PHE A C 1
ATOM 762 O O . PHE A 1 93 ? 5.863 2.755 14.572 1.00 84.62 93 PHE A O 1
ATOM 769 N N . GLY A 1 94 ? 3.953 2.592 15.764 1.00 81.69 94 GLY A N 1
ATOM 770 C CA . GLY A 1 94 ? 3.683 4.030 15.860 1.00 81.69 94 GLY A CA 1
ATOM 771 C C . GLY A 1 94 ? 2.739 4.581 14.785 1.00 81.69 94 GLY A C 1
ATOM 772 O O . GLY A 1 94 ? 2.371 5.748 14.880 1.00 81.69 94 GLY A O 1
ATOM 773 N N . GLU A 1 95 ? 2.313 3.755 13.825 1.00 84.25 95 GLU A N 1
ATOM 774 C CA . GLU A 1 95 ? 1.345 4.110 12.784 1.00 84.25 95 GLU A CA 1
ATOM 775 C C . GLU A 1 95 ? -0.082 3.634 13.131 1.00 84.25 95 GLU A C 1
ATOM 777 O O . GLU A 1 95 ? -0.248 2.670 13.889 1.00 84.25 95 GLU A O 1
ATOM 782 N N . PRO A 1 96 ? -1.129 4.280 12.581 1.00 80.81 96 PRO A N 1
ATOM 783 C CA . PRO A 1 96 ? -1.074 5.475 11.735 1.00 80.81 96 PRO A CA 1
ATOM 784 C C . PRO A 1 96 ? -0.746 6.744 12.540 1.00 80.81 96 PRO A C 1
ATOM 786 O O . PRO A 1 96 ? -1.348 7.016 13.582 1.00 80.81 96 PRO A O 1
ATOM 789 N N . SER A 1 97 ? 0.192 7.543 12.040 1.00 68.62 97 SER A N 1
ATOM 790 C CA . SER A 1 97 ? 0.654 8.791 12.632 1.00 68.62 97 SER A CA 1
ATOM 791 C C . SER A 1 97 ? 0.058 9.991 11.878 1.00 68.62 97 SER A C 1
ATOM 793 O O . SER A 1 97 ? 0.342 10.270 10.717 1.00 68.62 97 SER A O 1
ATOM 795 N N . GLY A 1 98 ? -0.829 10.739 12.541 1.00 61.81 98 GLY A N 1
ATOM 796 C CA . GLY A 1 98 ? -1.393 11.984 11.997 1.00 61.81 98 GLY A CA 1
ATOM 797 C C . GLY A 1 98 ? -2.372 11.834 10.814 1.00 61.81 98 GLY A C 1
ATOM 798 O O . GLY A 1 98 ? -3.098 10.851 10.698 1.00 61.81 98 GLY A O 1
ATOM 799 N N . TYR A 1 99 ? -2.446 12.882 9.977 1.00 56.38 99 TYR A N 1
ATOM 800 C CA . TYR A 1 99 ? -3.465 13.118 8.931 1.00 56.38 99 TYR A CA 1
ATOM 801 C C . TYR A 1 99 ? -3.216 12.385 7.596 1.00 56.38 99 TYR A C 1
ATOM 803 O O . TYR A 1 99 ? -3.695 12.837 6.550 1.00 56.38 99 TYR A O 1
ATOM 811 N N . ALA A 1 100 ? -2.438 11.299 7.586 1.00 61.19 100 ALA A N 1
ATOM 812 C CA . ALA A 1 100 ? -2.157 10.573 6.351 1.00 61.19 100 ALA A CA 1
ATOM 813 C C . ALA A 1 100 ? -3.474 10.131 5.683 1.00 61.19 100 ALA A C 1
ATOM 815 O O . ALA A 1 100 ? -4.310 9.459 6.285 1.00 61.19 100 ALA A O 1
ATOM 816 N N . SER A 1 101 ? -3.687 10.580 4.443 1.00 66.38 101 SER A N 1
ATOM 817 C CA . SER A 1 101 ? -4.898 10.284 3.656 1.00 66.38 101 SER A CA 1
ATOM 818 C C . SER A 1 101 ? -4.704 9.110 2.692 1.00 66.38 101 SER A C 1
ATOM 820 O O . SER A 1 101 ? -5.617 8.798 1.934 1.00 66.38 101 SER A O 1
ATOM 822 N N . PHE A 1 102 ? -3.521 8.492 2.702 1.00 74.06 102 PHE A N 1
ATOM 823 C CA . PHE A 1 102 ? -3.093 7.455 1.766 1.00 74.06 102 PHE A CA 1
ATOM 824 C C . PHE A 1 102 ? -2.224 6.432 2.492 1.00 74.06 102 PHE A C 1
ATOM 826 O O . PHE A 1 102 ? -1.641 6.770 3.519 1.00 74.06 102 PHE A O 1
ATOM 833 N N . LEU A 1 103 ? -2.109 5.230 1.923 1.00 84.62 103 LEU A N 1
ATOM 834 C CA . LEU A 1 103 ? -1.320 4.133 2.477 1.00 84.62 103 LEU A CA 1
ATOM 835 C C . LEU A 1 103 ? -0.234 3.655 1.526 1.00 84.62 103 LEU A C 1
ATOM 837 O O . LEU A 1 103 ? -0.424 3.577 0.307 1.00 84.62 103 LEU A O 1
ATOM 841 N N . PHE A 1 104 ? 0.888 3.244 2.105 1.00 85.81 104 PHE A N 1
ATOM 842 C CA . PHE A 1 104 ? 1.944 2.567 1.369 1.00 85.81 104 PHE A CA 1
ATOM 843 C C . PHE A 1 104 ? 2.658 1.505 2.210 1.00 85.81 104 PHE A C 1
ATOM 845 O O . PHE A 1 104 ? 2.581 1.476 3.437 1.00 85.81 104 PHE A O 1
ATOM 852 N N . MET A 1 105 ? 3.365 0.602 1.529 1.00 86.44 105 MET A N 1
ATOM 853 C CA . MET A 1 105 ? 4.240 -0.394 2.147 1.00 86.44 105 MET A CA 1
ATOM 854 C C . MET A 1 105 ? 5.707 -0.082 1.852 1.00 86.44 105 MET A C 1
ATOM 856 O O . MET A 1 105 ? 6.037 0.375 0.758 1.00 86.44 105 MET A O 1
ATOM 860 N N . ILE A 1 106 ? 6.582 -0.360 2.826 1.00 79.25 106 ILE A N 1
ATOM 861 C CA . ILE A 1 106 ? 8.042 -0.266 2.676 1.00 79.25 106 ILE A CA 1
ATOM 862 C C . ILE A 1 106 ? 8.704 -1.549 3.187 1.00 79.25 106 ILE A C 1
ATOM 864 O O . ILE A 1 106 ? 8.507 -1.943 4.341 1.00 79.25 106 ILE A O 1
ATOM 868 N N . ARG A 1 107 ? 9.599 -2.147 2.395 1.00 77.12 107 ARG A N 1
ATOM 869 C CA . ARG A 1 107 ? 10.408 -3.321 2.761 1.00 77.12 107 ARG A CA 1
ATOM 870 C C . ARG A 1 107 ? 11.161 -3.157 4.077 1.00 77.12 107 ARG A C 1
ATOM 872 O O . ARG A 1 107 ? 11.177 -4.080 4.886 1.00 77.12 107 ARG A O 1
ATOM 879 N N . HIS A 1 108 ? 11.780 -1.999 4.313 1.00 73.38 108 HIS A N 1
ATOM 880 C CA . HIS A 1 108 ? 12.528 -1.712 5.546 1.00 73.38 108 HIS A CA 1
ATOM 881 C C . HIS A 1 108 ? 11.673 -1.777 6.820 1.00 73.38 108 HIS A C 1
ATOM 883 O O . HIS A 1 108 ? 12.222 -1.950 7.905 1.00 73.38 108 HIS A O 1
ATOM 889 N N . SER A 1 109 ? 10.350 -1.677 6.686 1.00 74.00 109 SER A N 1
ATOM 890 C CA . SER A 1 109 ? 9.380 -1.853 7.767 1.00 74.00 109 SER A CA 1
ATOM 891 C C . SER A 1 109 ? 8.670 -3.204 7.672 1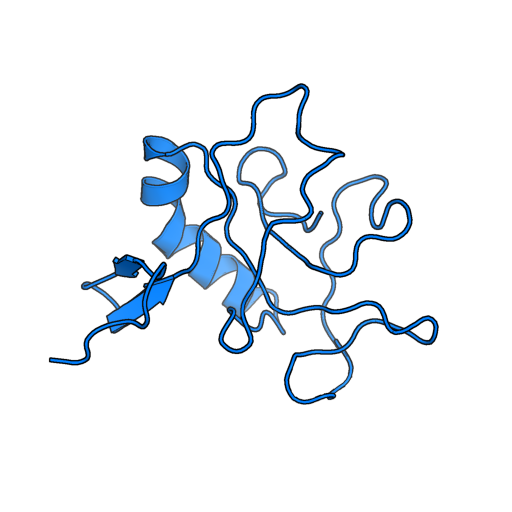.00 74.00 109 SER A C 1
ATOM 893 O O . SER A 1 109 ? 7.529 -3.318 8.088 1.00 74.00 109 SER A O 1
ATOM 895 N N . ASN A 1 110 ? 9.292 -4.229 7.077 1.00 83.06 110 ASN A N 1
ATOM 896 C CA . ASN A 1 110 ? 8.665 -5.533 6.816 1.00 83.06 110 ASN A CA 1
ATOM 897 C C . ASN A 1 110 ? 7.334 -5.417 6.042 1.00 83.06 110 ASN A C 1
ATOM 899 O O . ASN A 1 110 ? 6.399 -6.202 6.242 1.00 83.06 110 ASN A O 1
ATOM 903 N N . TYR A 1 111 ? 7.249 -4.421 5.155 1.00 84.12 111 TYR A N 1
ATOM 904 C CA . TYR A 1 111 ? 6.045 -4.029 4.416 1.00 84.12 111 TYR A CA 1
ATOM 905 C C . TYR A 1 111 ? 4.839 -3.735 5.309 1.00 84.12 111 TYR A C 1
ATOM 907 O O . TYR A 1 111 ? 3.695 -3.924 4.901 1.00 84.12 111 TYR A O 1
ATOM 915 N N . GLN A 1 112 ? 5.081 -3.336 6.551 1.00 86.94 112 GLN A N 1
ATOM 916 C CA . GLN A 1 112 ? 4.037 -2.776 7.386 1.00 86.94 112 GLN A CA 1
ATOM 917 C C . GLN A 1 112 ? 3.634 -1.399 6.857 1.00 86.94 112 GLN A C 1
ATOM 919 O O . GLN A 1 112 ? 4.436 -0.707 6.219 1.00 86.94 112 GLN A O 1
ATOM 924 N N . TRP A 1 113 ? 2.376 -1.054 7.087 1.00 86.75 113 TRP A N 1
ATOM 925 C CA . TRP A 1 113 ? 1.726 0.118 6.526 1.00 86.75 113 TRP A CA 1
ATOM 926 C C . TRP A 1 113 ? 2.185 1.380 7.244 1.00 86.75 113 TRP A C 1
ATOM 928 O O . TRP A 1 113 ? 2.312 1.384 8.474 1.00 86.75 113 TRP A O 1
ATOM 938 N N . GLN A 1 114 ? 2.422 2.417 6.449 1.00 79.06 114 GLN A N 1
ATOM 939 C CA . GLN A 1 114 ? 2.687 3.793 6.860 1.00 79.06 114 GLN A CA 1
ATOM 940 C C . GLN A 1 114 ? 1.706 4.724 6.145 1.00 79.06 114 GLN A C 1
ATOM 942 O O . GLN A 1 114 ? 1.218 4.335 5.052 1.00 79.06 114 GLN A O 1
#